Protein AF-A0A497I0Y3-F1 (afdb_monomer_lite)

Radius of gyration: 14.48 Å; chains: 1; bounding box: 38×25×42 Å

Foldseek 3Di:
DPDDAPQAQAFAEWEAAPPPATWIWHHHPNDTDIDRDDHPFYQKYKYAYPVLVLCCLCVVAPPVRSCVDPRMDMDGGPDPDDPVSVVVSVVVSVVSSVVCVVDVVSVVVSVPPD

Sequence (114 aa):
GYSKSILDGKELIEIEVPDAFYCVIKLSKGKFEVKKEKAKDPCLAFSMPFKLFKEMVLGKHKIIWALSDKSVRIKSCKQGISLSDWTTILEILVCIQDLAEMNPEMWRFWETCG

Secondary structure (DSSP, 8-state):
--PPPTTTTSEEEEEEETTTEEEEEEEETTEEEEESS--SS-SEEEE--HHHHHHHHTTSS-HHHHHHSTT-EEEE-SS---HHHHHHHHHHHHHHHHHHHH-HHHHHHHHH--

pLDDT: mean 84.81, std 11.99, range [38.66, 97.06]

Structure (mmCIF, N/CA/C/O backbone):
data_AF-A0A497I0Y3-F1
#
_entry.id   AF-A0A497I0Y3-F1
#
loop_
_atom_site.group_PDB
_atom_site.id
_atom_site.type_symbol
_atom_site.label_atom_id
_atom_site.label_alt_id
_atom_site.label_comp_id
_atom_site.label_asym_id
_atom_site.label_entity_id
_atom_site.label_seq_id
_atom_site.pdbx_PDB_ins_code
_atom_site.Cartn_x
_atom_site.Cartn_y
_atom_site.Cartn_z
_atom_site.occupancy
_atom_site.B_iso_or_equiv
_atom_site.auth_seq_id
_atom_site.auth_comp_id
_atom_site.auth_asym_id
_atom_site.auth_atom_id
_atom_site.pdbx_PDB_model_num
ATOM 1 N N . GLY A 1 1 ? -7.109 12.687 26.755 1.00 38.66 1 GLY A N 1
ATOM 2 C CA . GLY A 1 1 ? -6.804 11.246 26.813 1.00 38.66 1 GLY A CA 1
ATOM 3 C C . GLY A 1 1 ? -6.681 10.756 25.395 1.00 38.66 1 GLY A C 1
ATOM 4 O O . GLY A 1 1 ? -7.564 11.073 24.612 1.00 38.66 1 GLY A O 1
ATOM 5 N N . TYR A 1 2 ? -5.585 10.087 25.042 1.00 42.19 2 TYR A N 1
ATOM 6 C CA . TYR A 1 2 ? -5.429 9.522 23.703 1.00 42.19 2 TYR A CA 1
ATOM 7 C C . TYR A 1 2 ? -6.516 8.463 23.507 1.00 42.19 2 TYR A C 1
ATOM 9 O O . TYR A 1 2 ? -6.476 7.406 24.137 1.00 42.19 2 TYR A O 1
ATOM 17 N N . SER A 1 3 ? -7.535 8.784 22.708 1.00 53.09 3 SER A N 1
ATOM 18 C CA . SER A 1 3 ? -8.492 7.787 22.254 1.00 53.09 3 SER A CA 1
ATOM 19 C C . SER A 1 3 ? -7.709 6.732 21.483 1.00 53.09 3 SER A C 1
ATOM 21 O O . SER A 1 3 ? -6.866 7.038 20.640 1.00 53.09 3 SER A O 1
ATOM 23 N N . LYS A 1 4 ? -7.932 5.468 21.833 1.00 62.06 4 LYS A N 1
ATOM 24 C CA . LYS A 1 4 ? -7.328 4.335 21.141 1.00 62.06 4 LYS A CA 1
ATOM 25 C C . LYS A 1 4 ? -7.737 4.430 19.665 1.00 62.06 4 LYS A C 1
ATOM 27 O O . LYS A 1 4 ? -8.933 4.421 19.384 1.00 62.06 4 LYS A O 1
ATOM 32 N N . SER A 1 5 ? -6.770 4.603 18.758 1.00 68.00 5 SER A N 1
ATOM 33 C CA . SER A 1 5 ? -7.049 4.681 17.318 1.00 68.00 5 SER A CA 1
ATOM 34 C C . SER A 1 5 ? -7.855 3.453 16.897 1.00 68.00 5 SER A C 1
ATOM 36 O O . SER A 1 5 ? -7.518 2.332 17.284 1.00 68.00 5 SER A O 1
ATOM 38 N N . ILE A 1 6 ? -8.909 3.654 16.104 1.00 79.56 6 ILE A N 1
ATOM 39 C CA . ILE A 1 6 ? -9.749 2.558 15.598 1.00 79.56 6 ILE A CA 1
ATOM 40 C C . ILE A 1 6 ? -8.972 1.601 14.679 1.00 79.56 6 ILE A C 1
ATOM 42 O O . ILE A 1 6 ? -9.444 0.500 14.392 1.00 79.56 6 ILE A O 1
ATOM 46 N N . LEU A 1 7 ? -7.785 2.025 14.233 1.00 84.44 7 LEU A N 1
ATOM 47 C CA . LEU A 1 7 ? -6.857 1.252 13.419 1.00 84.44 7 LEU A CA 1
ATOM 48 C C . LEU A 1 7 ? -6.058 0.236 14.244 1.00 84.44 7 LEU A C 1
ATOM 50 O O . LEU A 1 7 ? -5.509 -0.709 13.680 1.00 84.44 7 LEU A O 1
ATOM 54 N N . ASP A 1 8 ? -5.986 0.387 15.571 1.00 86.19 8 ASP A N 1
ATOM 55 C CA . ASP A 1 8 ? -5.253 -0.557 16.413 1.00 86.19 8 ASP A CA 1
ATOM 56 C C . ASP A 1 8 ? -5.928 -1.937 16.406 1.00 86.19 8 ASP A C 1
ATOM 58 O O . ASP A 1 8 ? -7.094 -2.101 16.767 1.00 86.19 8 ASP A O 1
ATOM 62 N N . GLY A 1 9 ? -5.176 -2.952 15.987 1.00 86.38 9 GLY A N 1
ATOM 63 C CA . GLY A 1 9 ? -5.648 -4.318 15.783 1.00 86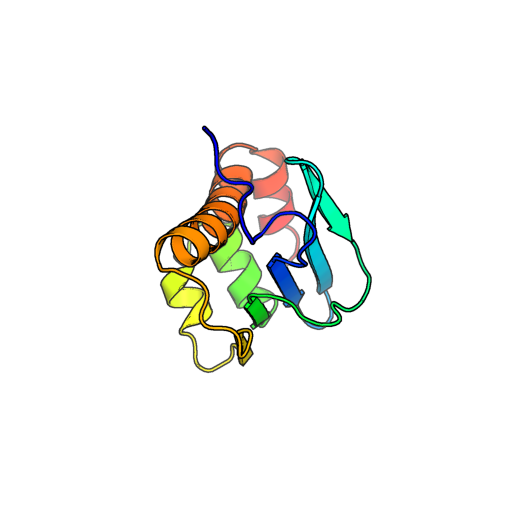.38 9 GLY A C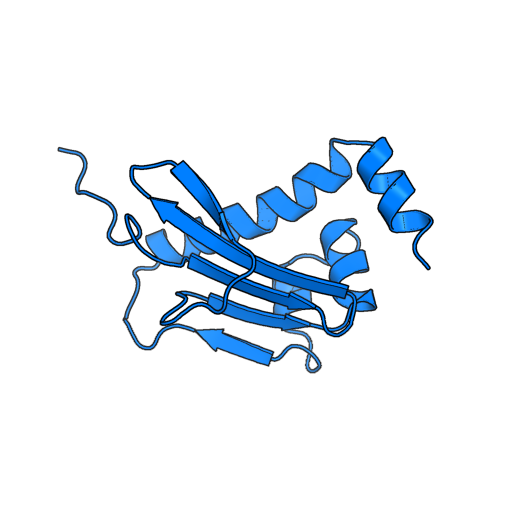A 1
ATOM 64 C C . GLY A 1 9 ? -6.149 -4.618 14.366 1.00 86.38 9 GLY A C 1
ATOM 65 O O . GLY A 1 9 ? -6.460 -5.783 14.097 1.00 86.38 9 GLY A O 1
ATOM 66 N N . LYS A 1 10 ? -6.199 -3.629 13.464 1.00 89.19 10 LYS A N 1
ATOM 67 C CA . LYS A 1 10 ? -6.698 -3.773 12.088 1.00 89.19 10 LYS A CA 1
ATOM 68 C C . LYS A 1 10 ? -5.590 -4.106 11.092 1.00 89.19 10 LYS A C 1
ATOM 70 O O . LYS A 1 10 ? -4.442 -3.679 11.224 1.00 89.19 10 LYS A O 1
ATOM 75 N N . GLU A 1 11 ? -5.967 -4.866 10.070 1.00 92.94 11 GLU A N 1
ATOM 76 C CA . GLU A 1 11 ? -5.201 -5.010 8.833 1.00 92.94 11 GLU A CA 1
ATOM 77 C C . GLU A 1 11 ? -5.430 -3.733 8.022 1.00 92.94 11 GLU A C 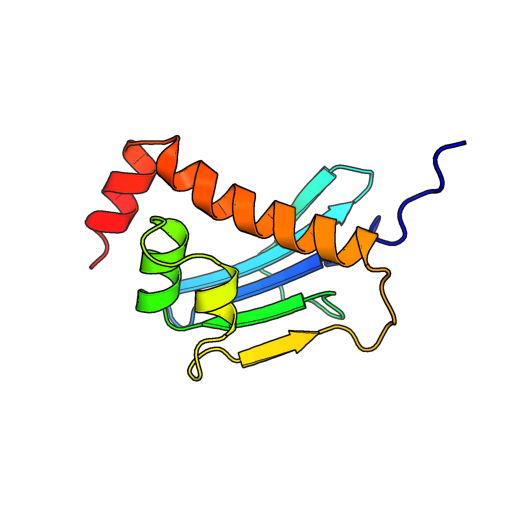1
ATOM 79 O O . GLU A 1 11 ? -6.557 -3.429 7.642 1.00 92.94 11 GLU A O 1
ATOM 84 N N . LEU A 1 12 ? -4.391 -2.927 7.840 1.00 93.06 12 LEU A N 1
ATOM 85 C CA . LEU A 1 12 ? -4.533 -1.607 7.235 1.00 93.06 12 LEU A CA 1
ATOM 86 C C . LEU A 1 12 ? -4.455 -1.698 5.722 1.00 93.06 12 LEU A C 1
ATOM 88 O O . LEU A 1 12 ? -5.351 -1.230 5.027 1.00 93.06 12 LEU A O 1
ATOM 92 N N . ILE A 1 13 ? -3.375 -2.297 5.226 1.00 94.75 13 ILE A N 1
ATOM 93 C CA . ILE A 1 13 ? -3.053 -2.293 3.805 1.00 94.75 13 ILE A CA 1
ATOM 94 C C . ILE A 1 13 ? -2.761 -3.721 3.376 1.00 94.75 13 ILE A C 1
ATOM 96 O O . ILE A 1 13 ? -1.879 -4.362 3.937 1.00 94.75 13 ILE A O 1
ATOM 100 N N . GLU A 1 14 ? -3.475 -4.200 2.371 1.00 95.81 14 GLU A N 1
ATOM 101 C CA . GLU A 1 14 ? -3.134 -5.387 1.600 1.00 95.81 14 GLU A CA 1
ATOM 102 C C . GLU A 1 14 ? -2.537 -4.946 0.259 1.00 95.81 14 GLU A C 1
ATOM 104 O O . GLU A 1 14 ? -3.156 -4.185 -0.487 1.00 95.81 14 GLU A O 1
ATOM 109 N N . ILE A 1 15 ? -1.327 -5.420 -0.031 1.00 95.50 15 ILE A N 1
ATOM 110 C CA . ILE A 1 15 ? -0.583 -5.139 -1.256 1.00 95.50 15 ILE A CA 1
ATOM 111 C C . ILE A 1 15 ? -0.376 -6.456 -1.993 1.00 95.50 15 ILE A C 1
ATOM 113 O O . ILE A 1 15 ? 0.285 -7.369 -1.494 1.00 95.50 15 ILE A O 1
ATOM 117 N N . GLU A 1 16 ? -0.902 -6.531 -3.207 1.00 96.62 16 GLU A N 1
ATOM 118 C CA . GLU A 1 16 ? -0.628 -7.613 -4.140 1.00 96.62 16 GLU A CA 1
ATOM 119 C C . GLU A 1 16 ? 0.116 -7.065 -5.361 1.00 96.62 16 GLU A C 1
ATOM 121 O O . GLU A 1 16 ? -0.339 -6.145 -6.043 1.00 96.62 16 GLU A O 1
ATOM 126 N N . VAL A 1 17 ? 1.263 -7.663 -5.661 1.00 95.38 17 VAL A N 1
ATOM 127 C CA . VAL A 1 17 ? 1.979 -7.454 -6.916 1.00 95.38 17 VAL A CA 1
ATOM 128 C C . VAL A 1 17 ? 2.080 -8.817 -7.590 1.00 95.38 17 VAL A C 1
ATOM 130 O O . VAL A 1 17 ? 2.911 -9.631 -7.166 1.00 95.38 17 VAL A O 1
ATOM 133 N N . PRO A 1 18 ? 1.213 -9.105 -8.584 1.00 93.50 18 PRO A N 1
ATOM 134 C CA . PRO A 1 18 ? 1.163 -10.408 -9.232 1.00 93.50 18 PRO A CA 1
ATOM 135 C C . PRO A 1 18 ? 2.550 -10.861 -9.681 1.00 93.50 18 PRO A C 1
ATOM 137 O O . PRO A 1 18 ? 3.335 -10.059 -10.186 1.00 93.50 18 PRO A O 1
ATOM 140 N N . ASP A 1 19 ? 2.844 -12.137 -9.436 1.00 87.50 19 ASP A N 1
ATOM 141 C CA . ASP A 1 19 ? 4.102 -12.804 -9.794 1.00 87.50 19 ASP A CA 1
ATOM 142 C C . ASP A 1 19 ? 5.374 -12.256 -9.114 1.00 87.50 19 ASP A C 1
ATOM 144 O O . ASP A 1 19 ? 6.472 -12.727 -9.404 1.00 87.50 19 ASP A O 1
ATOM 148 N N . ALA A 1 20 ? 5.248 -11.314 -8.170 1.00 89.31 20 ALA A N 1
ATOM 149 C CA . ALA A 1 20 ? 6.382 -10.748 -7.439 1.00 89.31 20 ALA A CA 1
ATOM 150 C C . ALA A 1 20 ? 6.265 -10.948 -5.925 1.00 89.31 20 ALA A C 1
ATOM 152 O O . ALA A 1 20 ? 7.080 -11.647 -5.321 1.00 89.31 20 ALA A O 1
ATOM 153 N N . PHE A 1 21 ? 5.267 -10.336 -5.286 1.00 89.31 21 PHE A N 1
ATOM 154 C CA . PHE A 1 21 ? 5.067 -10.498 -3.851 1.00 89.31 21 PHE A CA 1
ATOM 155 C C . PHE A 1 21 ? 3.653 -10.132 -3.412 1.00 89.31 21 PHE A C 1
ATOM 157 O O . PHE A 1 21 ? 2.876 -9.481 -4.109 1.00 89.31 21 PHE A O 1
ATOM 164 N N . TYR A 1 22 ? 3.358 -10.545 -2.190 1.00 93.50 22 TYR A N 1
ATOM 165 C CA . TYR A 1 22 ? 2.120 -10.257 -1.504 1.00 93.50 22 TYR A CA 1
ATOM 166 C C . TYR A 1 22 ? 2.445 -9.905 -0.048 1.00 93.50 22 TYR A C 1
ATOM 168 O O . TYR A 1 22 ? 3.232 -10.614 0.595 1.00 93.50 22 TYR A O 1
ATOM 176 N N . CYS A 1 23 ? 1.873 -8.821 0.480 1.00 95.00 23 CYS A N 1
ATOM 177 C CA . CYS A 1 23 ? 2.014 -8.480 1.892 1.00 95.00 23 CYS A CA 1
ATOM 178 C C . CYS A 1 23 ? 0.797 -7.757 2.477 1.00 95.00 23 CYS A C 1
ATOM 180 O O . CYS A 1 23 ? 0.037 -7.087 1.785 1.00 95.00 23 CYS A O 1
ATOM 182 N N . VAL A 1 24 ? 0.651 -7.879 3.793 1.00 95.56 24 VAL A N 1
ATOM 183 C CA . VAL A 1 24 ? -0.340 -7.165 4.594 1.00 95.56 24 VAL A CA 1
ATOM 184 C C . VAL A 1 24 ? 0.373 -6.396 5.689 1.00 95.56 24 VAL A C 1
ATOM 186 O O . VAL A 1 24 ? 1.179 -6.964 6.427 1.00 95.56 24 VAL A O 1
ATOM 189 N N . ILE A 1 25 ? 0.048 -5.115 5.816 1.00 94.69 25 ILE A N 1
ATOM 190 C CA . ILE A 1 25 ? 0.502 -4.238 6.890 1.00 94.69 25 ILE A CA 1
ATOM 191 C C . ILE A 1 25 ? -0.610 -4.163 7.931 1.00 94.69 25 ILE A C 1
ATOM 193 O O . ILE A 1 25 ? -1.711 -3.687 7.655 1.00 94.69 25 ILE A O 1
ATOM 197 N N . LYS A 1 26 ? -0.318 -4.626 9.143 1.00 93.00 26 LYS A N 1
ATOM 198 C CA . LYS A 1 26 ? -1.220 -4.595 10.295 1.00 93.00 26 LYS A CA 1
ATOM 199 C C . LYS A 1 26 ? -0.701 -3.607 11.332 1.00 93.00 26 LYS A C 1
ATOM 201 O O . LYS A 1 26 ? 0.495 -3.588 11.599 1.00 93.00 26 LYS A O 1
ATOM 206 N N . LEU A 1 27 ? -1.590 -2.854 11.973 1.00 89.81 27 LEU A N 1
ATOM 207 C CA . LEU A 1 27 ? -1.260 -2.101 13.184 1.00 89.81 27 LEU A CA 1
ATOM 208 C C . LEU A 1 27 ? -1.717 -2.892 14.411 1.00 89.81 27 LEU A C 1
ATOM 210 O O . LEU A 1 27 ? -2.864 -3.326 14.496 1.00 89.81 27 LEU A O 1
ATOM 214 N N . SER A 1 28 ? -0.814 -3.126 15.357 1.00 88.44 28 SER A N 1
ATOM 215 C CA . SER A 1 28 ? -1.085 -3.902 16.567 1.00 88.44 28 SER A CA 1
ATOM 216 C C . SER A 1 28 ? -0.279 -3.345 17.733 1.00 88.44 28 SER A C 1
ATOM 218 O O . SER A 1 28 ? 0.951 -3.341 17.708 1.00 88.44 28 SER A O 1
ATOM 220 N N . LYS A 1 29 ? -0.969 -2.857 18.768 1.00 86.62 29 LYS A N 1
ATOM 221 C CA . LYS A 1 29 ? -0.374 -2.237 19.961 1.00 86.62 29 LYS A CA 1
ATOM 222 C C . LYS A 1 29 ? 0.581 -1.092 19.600 1.00 86.62 29 LYS A C 1
ATOM 224 O O . LYS A 1 29 ? 1.665 -0.980 20.171 1.00 86.62 29 LYS A O 1
ATOM 229 N N . GLY A 1 30 ? 0.194 -0.279 18.614 1.00 82.81 30 GLY A N 1
ATOM 230 C CA . GLY A 1 30 ? 1.000 0.847 18.129 1.00 82.81 30 GLY A CA 1
ATOM 231 C C . GLY A 1 30 ? 2.237 0.460 17.310 1.00 82.81 30 GLY A C 1
ATOM 232 O O . GLY A 1 30 ? 3.083 1.314 17.063 1.00 82.81 30 GLY A O 1
ATOM 233 N N . LYS A 1 31 ? 2.373 -0.807 16.898 1.00 86.31 31 LYS A N 1
ATOM 234 C CA . LYS A 1 31 ? 3.458 -1.274 16.027 1.00 86.31 31 LYS A CA 1
ATOM 235 C C . LYS A 1 31 ? 2.915 -1.783 14.702 1.00 86.31 31 LYS A C 1
ATOM 237 O O . LYS A 1 31 ? 1.886 -2.460 14.673 1.00 86.31 31 LYS A O 1
ATOM 242 N N . PHE A 1 32 ? 3.635 -1.488 13.626 1.00 89.50 32 PHE A N 1
ATOM 243 C CA . PHE A 1 32 ? 3.362 -2.068 12.320 1.00 89.50 32 PHE A CA 1
ATOM 244 C C . PHE A 1 32 ? 3.980 -3.464 12.224 1.00 89.50 32 PHE A C 1
ATOM 246 O O . PHE A 1 32 ? 5.154 -3.665 12.531 1.00 89.50 32 PHE A O 1
ATOM 253 N N . GLU A 1 33 ? 3.175 -4.428 11.798 1.00 91.88 33 GLU A N 1
ATOM 254 C CA . GLU A 1 33 ? 3.579 -5.797 11.500 1.00 91.88 33 GLU A CA 1
ATOM 255 C C . GLU A 1 33 ? 3.340 -6.062 10.013 1.00 91.88 33 GLU A C 1
ATOM 257 O O . GLU A 1 33 ? 2.261 -5.763 9.500 1.00 91.88 33 GLU A O 1
ATOM 262 N N . VAL A 1 34 ? 4.316 -6.667 9.335 1.00 92.50 34 VAL A N 1
ATOM 263 C CA . VAL A 1 34 ? 4.165 -7.121 7.946 1.00 92.50 34 VAL A CA 1
ATOM 264 C C . VAL A 1 34 ? 3.945 -8.630 7.933 1.00 92.50 34 VAL A C 1
ATOM 266 O O . VAL A 1 34 ? 4.701 -9.378 8.555 1.00 92.50 34 VAL A O 1
ATOM 269 N N . LYS A 1 35 ? 2.915 -9.088 7.221 1.00 94.50 35 LYS A N 1
ATOM 270 C CA . LYS A 1 35 ? 2.561 -10.509 7.068 1.00 94.50 35 LYS A CA 1
ATOM 271 C C . LYS A 1 35 ? 2.432 -10.876 5.595 1.00 94.50 35 LYS A C 1
ATOM 273 O O . LYS A 1 35 ? 2.195 -10.009 4.764 1.00 94.50 35 LYS A O 1
ATOM 278 N N . LYS A 1 36 ? 2.583 -12.162 5.274 1.00 93.31 36 LYS A N 1
ATOM 279 C CA . LYS A 1 36 ? 2.459 -12.712 3.907 1.00 93.31 36 LYS A CA 1
ATOM 280 C C . LYS A 1 36 ? 1.167 -13.522 3.710 1.00 93.31 36 LYS A C 1
ATOM 282 O O . LYS A 1 36 ? 1.092 -14.369 2.829 1.00 93.31 36 LYS A O 1
ATOM 28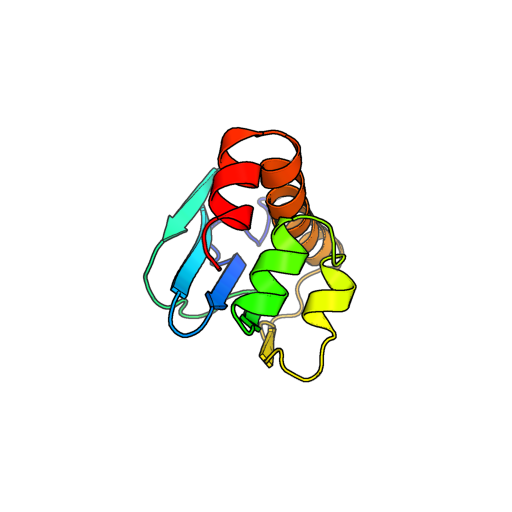7 N N . GLU A 1 37 ? 0.172 -13.293 4.559 1.00 92.56 37 GLU A N 1
ATOM 288 C CA . GLU A 1 37 ? -1.107 -14.013 4.577 1.00 92.56 37 GLU A CA 1
ATOM 289 C C . GLU A 1 37 ? -2.247 -13.099 4.147 1.00 92.56 37 GLU A C 1
ATOM 291 O O . GLU A 1 37 ? -2.178 -11.900 4.408 1.00 92.56 37 GLU A O 1
ATOM 296 N N . LYS A 1 38 ? -3.302 -13.669 3.544 1.00 91.06 38 LYS A N 1
ATOM 297 C CA . LYS A 1 38 ? -4.449 -12.889 3.071 1.00 91.06 38 LYS A CA 1
ATOM 298 C C . LYS A 1 38 ? -5.139 -12.108 4.184 1.00 91.06 38 LYS A C 1
ATOM 300 O O . LYS A 1 38 ? -5.521 -12.708 5.191 1.00 91.06 38 LYS A O 1
ATOM 305 N N . ALA A 1 39 ? -5.354 -10.808 3.974 1.00 92.56 39 ALA A N 1
ATOM 306 C CA . ALA A 1 39 ? -6.135 -10.010 4.903 1.00 92.56 39 ALA A CA 1
ATOM 307 C C . ALA A 1 39 ? -7.598 -10.466 4.856 1.00 92.56 39 ALA A C 1
ATOM 309 O O . ALA A 1 39 ? -8.161 -10.766 3.798 1.00 92.56 39 ALA A O 1
ATOM 310 N N . LYS A 1 40 ? -8.234 -10.525 6.022 1.00 90.56 40 LYS A N 1
ATOM 311 C CA . LYS A 1 40 ? -9.660 -10.841 6.133 1.00 90.56 40 LYS A CA 1
ATOM 312 C C . LYS A 1 40 ? -10.509 -9.617 5.822 1.00 90.56 40 LYS A C 1
ATOM 314 O O . LYS A 1 40 ? -11.523 -9.735 5.138 1.00 90.56 40 LYS A O 1
ATOM 319 N N . ASP A 1 41 ? -10.097 -8.462 6.337 1.00 90.00 41 ASP A N 1
ATOM 320 C CA . ASP A 1 41 ? -10.819 -7.196 6.194 1.00 90.00 41 ASP A CA 1
ATOM 321 C C . ASP A 1 41 ? -9.835 -6.013 6.209 1.00 90.00 41 ASP A C 1
ATOM 323 O O . ASP A 1 41 ? -9.739 -5.300 7.213 1.00 90.00 41 ASP A O 1
ATOM 327 N N . PRO A 1 42 ? -9.047 -5.832 5.130 1.00 92.44 42 PRO A N 1
ATOM 328 C CA . PRO A 1 42 ? -8.100 -4.730 5.044 1.00 92.44 42 PRO A CA 1
ATOM 329 C C . PRO A 1 42 ? -8.828 -3.389 4.875 1.00 92.44 42 PRO A C 1
ATOM 331 O O . PRO A 1 42 ? -9.814 -3.299 4.136 1.00 92.44 42 PRO A O 1
ATOM 334 N N . CYS A 1 43 ? -8.320 -2.322 5.502 1.00 92.31 43 CYS A N 1
ATOM 335 C CA . CYS A 1 43 ? -8.835 -0.962 5.281 1.00 92.31 43 CYS A CA 1
ATOM 336 C C . CYS A 1 43 ? -8.671 -0.522 3.817 1.00 92.31 43 CYS A C 1
ATOM 338 O O . CYS A 1 43 ? -9.578 0.071 3.227 1.00 92.31 43 CYS A O 1
ATOM 340 N N . LEU A 1 44 ? -7.535 -0.871 3.219 1.00 93.62 44 LEU A N 1
ATOM 341 C CA . LEU A 1 44 ? -7.218 -0.682 1.814 1.00 93.62 44 LEU A CA 1
ATOM 342 C C . LEU A 1 44 ? -6.570 -1.959 1.278 1.00 93.62 44 LEU A C 1
ATOM 344 O O . LEU A 1 44 ? -5.584 -2.431 1.824 1.00 93.62 44 LEU A O 1
ATOM 348 N N . ALA A 1 45 ? -7.088 -2.501 0.189 1.00 95.00 45 ALA A N 1
ATOM 349 C CA . ALA A 1 45 ? -6.432 -3.541 -0.585 1.00 95.00 45 ALA A CA 1
ATOM 350 C C . ALA A 1 45 ? -6.205 -3.030 -1.998 1.00 95.00 45 ALA A C 1
ATOM 352 O O . ALA A 1 45 ? -7.121 -2.468 -2.606 1.00 95.00 45 ALA A O 1
ATOM 353 N N . PHE A 1 46 ? -5.012 -3.249 -2.537 1.00 95.62 46 PHE A N 1
ATOM 354 C CA . PHE A 1 46 ? -4.766 -3.001 -3.945 1.00 95.62 46 PHE A CA 1
ATOM 355 C C . PHE A 1 46 ? -3.876 -4.061 -4.580 1.00 95.62 46 PHE A C 1
ATOM 357 O O . PHE A 1 46 ? -3.009 -4.657 -3.944 1.00 95.62 46 PHE A O 1
ATOM 364 N N . SER A 1 47 ? -4.115 -4.270 -5.867 1.00 97.06 47 SER A N 1
ATOM 365 C CA . SER A 1 47 ? -3.365 -5.174 -6.726 1.00 97.06 47 SER A CA 1
ATOM 366 C C . SER A 1 47 ? -2.861 -4.372 -7.917 1.00 97.06 47 SER A C 1
ATOM 368 O O . SER A 1 47 ? -3.676 -3.753 -8.608 1.00 97.06 47 SER A O 1
ATOM 370 N N . MET A 1 48 ? -1.546 -4.332 -8.136 1.00 96.12 48 MET A N 1
ATOM 371 C CA . MET A 1 48 ? -0.941 -3.541 -9.214 1.00 96.12 48 MET A CA 1
ATOM 372 C C . MET A 1 48 ? 0.164 -4.300 -9.958 1.00 96.12 48 MET A C 1
ATOM 374 O O . MET A 1 48 ? 0.864 -5.107 -9.348 1.00 96.12 48 MET A O 1
ATOM 378 N N . PRO A 1 49 ? 0.369 -4.044 -11.265 1.00 96.00 49 PRO A N 1
ATOM 379 C CA . PRO A 1 49 ? 1.446 -4.679 -12.021 1.00 96.00 49 PRO A CA 1
ATOM 380 C C . PRO A 1 49 ? 2.832 -4.359 -11.448 1.00 96.00 49 PRO A C 1
ATOM 382 O O . PRO A 1 49 ? 3.096 -3.221 -11.055 1.00 96.00 49 PRO A O 1
ATOM 385 N N . PHE A 1 50 ? 3.751 -5.329 -11.504 1.00 92.56 50 PHE A N 1
ATOM 386 C CA . PHE A 1 50 ? 5.122 -5.182 -10.993 1.00 92.56 50 PHE A CA 1
ATOM 387 C C . PHE A 1 50 ? 5.839 -3.934 -11.512 1.00 92.56 50 PHE A C 1
ATOM 389 O O . PHE A 1 50 ? 6.449 -3.206 -10.733 1.00 92.56 50 PHE A O 1
ATOM 396 N N . LYS A 1 51 ? 5.713 -3.637 -12.811 1.00 92.94 51 LYS A N 1
ATOM 397 C CA . LYS A 1 51 ? 6.332 -2.452 -13.416 1.00 92.94 51 LYS A CA 1
ATOM 398 C C . LYS A 1 51 ? 5.864 -1.150 -12.754 1.00 92.94 51 LYS A C 1
ATOM 400 O O . LYS A 1 51 ? 6.698 -0.320 -12.403 1.00 92.94 51 LYS A O 1
ATOM 405 N N . LEU A 1 52 ? 4.554 -0.993 -12.558 1.00 93.88 52 LEU A N 1
ATOM 406 C CA . LEU A 1 52 ? 3.984 0.201 -11.932 1.00 93.88 52 LEU A CA 1
ATOM 407 C C . LEU A 1 52 ? 4.374 0.287 -10.452 1.00 93.88 52 LEU A C 1
ATOM 409 O O . LEU A 1 52 ? 4.748 1.358 -9.984 1.00 93.88 52 LEU A O 1
ATOM 413 N N . PHE A 1 53 ? 4.365 -0.843 -9.737 1.00 91.75 53 PHE A N 1
ATOM 414 C CA . PHE A 1 53 ? 4.834 -0.901 -8.353 1.00 91.75 53 PHE A CA 1
ATOM 415 C C . PHE A 1 53 ? 6.301 -0.474 -8.230 1.00 91.75 53 PHE A C 1
ATOM 417 O O . PHE A 1 53 ? 6.638 0.348 -7.383 1.00 91.75 53 PHE A O 1
ATOM 424 N N . LYS A 1 54 ? 7.175 -0.981 -9.105 1.00 88.94 54 LYS A N 1
ATOM 425 C CA . LYS A 1 54 ? 8.594 -0.613 -9.155 1.00 88.94 54 LYS A CA 1
ATOM 426 C C . LYS A 1 54 ? 8.776 0.881 -9.426 1.00 88.94 54 LYS A C 1
ATOM 428 O O . LYS A 1 54 ? 9.543 1.532 -8.726 1.00 88.94 54 LYS A O 1
ATOM 433 N N . GLU A 1 55 ? 8.070 1.442 -10.407 1.00 90.31 55 GLU A N 1
ATOM 434 C CA . GLU A 1 55 ? 8.110 2.885 -10.694 1.00 90.31 55 GLU A CA 1
ATOM 435 C C . GLU A 1 55 ? 7.599 3.728 -9.516 1.00 90.31 55 GLU A C 1
ATOM 437 O O . GLU A 1 55 ? 8.160 4.785 -9.230 1.00 90.31 55 GLU A O 1
ATOM 442 N N . MET A 1 56 ? 6.574 3.247 -8.811 1.00 90.12 56 MET A N 1
ATOM 443 C CA . MET A 1 56 ? 6.041 3.881 -7.609 1.00 90.12 56 MET A CA 1
ATOM 444 C C . MET A 1 56 ? 7.052 3.859 -6.459 1.00 90.12 56 MET A C 1
ATOM 446 O O . MET A 1 56 ? 7.325 4.903 -5.874 1.00 90.12 56 MET A O 1
ATOM 450 N N . VAL A 1 57 ? 7.628 2.702 -6.129 1.00 85.94 57 VAL A N 1
ATOM 451 C CA . VAL A 1 57 ? 8.621 2.585 -5.048 1.00 85.94 57 VAL A CA 1
ATOM 452 C C . VAL A 1 57 ? 9.869 3.409 -5.355 1.00 85.94 57 VAL A C 1
ATOM 454 O O . VAL A 1 57 ? 10.393 4.055 -4.464 1.00 85.94 57 VAL A O 1
ATOM 457 N N . LEU A 1 58 ? 10.296 3.478 -6.617 1.00 84.50 58 LEU A N 1
ATOM 458 C CA . LEU A 1 58 ? 11.412 4.322 -7.060 1.00 84.50 58 LEU A CA 1
ATOM 459 C C . LEU A 1 58 ? 11.059 5.820 -7.174 1.00 84.50 58 LEU A C 1
ATOM 461 O O . LEU A 1 58 ? 11.778 6.564 -7.834 1.00 84.50 58 LEU A O 1
ATOM 465 N N . GLY A 1 59 ? 9.916 6.273 -6.657 1.00 83.38 59 GLY A N 1
ATOM 466 C CA . GLY A 1 59 ? 9.519 7.687 -6.688 1.00 83.38 59 GLY A CA 1
ATOM 467 C C . GLY A 1 59 ? 9.233 8.268 -8.085 1.00 83.38 59 GLY A C 1
ATOM 468 O O . GLY A 1 59 ? 8.848 9.433 -8.199 1.00 83.38 59 GLY A O 1
ATOM 469 N N . LYS A 1 60 ? 9.348 7.472 -9.161 1.00 86.31 60 LYS A N 1
ATOM 470 C CA . LYS A 1 60 ? 9.053 7.878 -10.552 1.00 86.31 60 LYS A CA 1
ATOM 471 C C . LYS A 1 60 ? 7.559 8.099 -10.774 1.00 86.31 60 LYS A C 1
ATOM 473 O O . LYS A 1 60 ? 7.171 8.841 -11.672 1.00 86.31 60 LYS A O 1
ATOM 478 N N . HIS A 1 61 ? 6.733 7.468 -9.943 1.00 87.88 61 HIS A N 1
ATOM 479 C CA . HIS A 1 61 ? 5.286 7.598 -9.950 1.00 87.88 61 HIS A CA 1
ATOM 480 C C . HIS A 1 61 ? 4.794 7.909 -8.526 1.00 87.88 61 HIS A C 1
ATOM 482 O O . HIS A 1 61 ? 5.054 7.150 -7.595 1.00 87.88 61 HIS A O 1
ATOM 488 N N . LYS A 1 62 ? 4.084 9.026 -8.306 1.00 89.25 62 LYS A N 1
ATOM 489 C CA . LYS A 1 62 ? 3.524 9.316 -6.967 1.00 89.25 62 LYS A CA 1
ATOM 490 C C . LYS A 1 62 ? 2.441 8.298 -6.617 1.00 89.25 62 LYS A C 1
ATOM 492 O O . LYS A 1 62 ? 1.658 7.920 -7.486 1.00 89.25 62 LYS A O 1
ATOM 497 N N . ILE A 1 63 ? 2.355 7.910 -5.344 1.00 89.44 63 ILE A N 1
ATOM 498 C CA . ILE A 1 63 ? 1.453 6.843 -4.891 1.00 89.44 63 ILE A CA 1
ATOM 499 C C . ILE A 1 63 ? -0.003 7.046 -5.317 1.00 89.44 63 ILE A C 1
ATOM 501 O O . ILE A 1 63 ? -0.635 6.122 -5.814 1.00 89.44 63 ILE A O 1
ATOM 505 N N . ILE A 1 64 ? -0.519 8.273 -5.204 1.00 90.00 64 ILE A N 1
ATOM 506 C CA . ILE A 1 64 ? -1.910 8.580 -5.550 1.00 90.00 64 ILE A CA 1
ATOM 507 C C . ILE A 1 64 ? -2.199 8.357 -7.040 1.00 90.00 64 ILE A C 1
ATOM 509 O O . ILE A 1 64 ? -3.271 7.872 -7.400 1.00 90.00 64 ILE A O 1
ATOM 513 N N . TRP A 1 65 ? -1.226 8.656 -7.903 1.00 91.19 65 TRP A N 1
ATOM 514 C CA . TRP A 1 65 ? -1.342 8.450 -9.343 1.00 91.19 65 TRP A CA 1
ATOM 515 C C . TRP A 1 65 ? -1.208 6.974 -9.702 1.00 91.19 65 TRP A C 1
ATOM 517 O O . TRP A 1 65 ? -2.008 6.480 -10.490 1.00 91.19 65 TRP A O 1
ATOM 527 N N . ALA A 1 66 ? -0.293 6.251 -9.046 1.00 93.19 66 ALA A N 1
ATOM 528 C CA . ALA A 1 66 ? -0.151 4.811 -9.234 1.00 93.19 66 ALA A CA 1
ATOM 529 C C . ALA A 1 66 ? -1.442 4.078 -8.840 1.00 93.19 66 ALA A C 1
ATOM 531 O O . ALA A 1 66 ? -1.930 3.245 -9.592 1.00 93.19 66 ALA A O 1
ATOM 532 N N . LEU A 1 67 ? -2.049 4.446 -7.709 1.00 92.31 67 LEU A N 1
ATOM 533 C CA . LEU A 1 67 ? -3.339 3.906 -7.270 1.00 92.31 67 LEU A CA 1
ATOM 534 C C . LEU A 1 67 ? -4.499 4.273 -8.211 1.00 92.31 67 LEU A C 1
ATOM 536 O O . LEU A 1 67 ? -5.473 3.533 -8.302 1.00 92.31 67 LEU A O 1
ATOM 540 N N . SER A 1 68 ? -4.407 5.392 -8.927 1.00 93.25 68 SER A N 1
ATOM 541 C CA . SER A 1 68 ? -5.444 5.822 -9.874 1.00 93.25 68 SER A CA 1
ATOM 542 C C . SER A 1 68 ? -5.293 5.202 -11.269 1.00 93.25 68 SER A C 1
ATOM 544 O O . SER A 1 68 ? -6.146 5.424 -12.130 1.00 93.25 68 SER A O 1
ATOM 546 N N . ASP A 1 69 ? -4.219 4.450 -11.527 1.00 96.19 69 ASP A N 1
ATOM 547 C CA . ASP A 1 69 ? -4.007 3.810 -12.821 1.00 96.19 69 ASP A CA 1
ATOM 548 C C . ASP A 1 69 ? -5.061 2.721 -13.076 1.00 96.19 69 ASP A C 1
ATOM 550 O O . ASP A 1 69 ? -5.387 1.907 -12.214 1.00 96.19 69 ASP A O 1
ATOM 554 N N . LYS A 1 70 ? -5.580 2.674 -14.307 1.00 96.19 70 LYS A N 1
ATOM 555 C CA . LYS A 1 70 ? -6.648 1.746 -14.719 1.00 96.19 70 LYS A CA 1
ATOM 556 C C . LYS A 1 70 ? -6.295 0.261 -14.567 1.00 96.19 70 LYS A C 1
ATOM 558 O O . LYS A 1 70 ? -7.190 -0.580 -14.591 1.00 96.19 70 LYS A O 1
ATOM 563 N N . SER A 1 71 ? -5.007 -0.076 -14.504 1.00 96.06 71 SER A N 1
ATOM 564 C CA . SER A 1 71 ? -4.527 -1.444 -14.297 1.00 96.06 71 SER A CA 1
ATOM 565 C C . SER A 1 71 ? -4.538 -1.865 -12.828 1.00 96.06 71 SER A C 1
ATOM 567 O O . SER A 1 71 ? -4.402 -3.055 -12.539 1.00 96.06 71 SER A O 1
ATOM 569 N N . VAL A 1 72 ? -4.729 -0.919 -11.905 1.00 96.88 72 VAL A N 1
ATOM 570 C CA . VAL A 1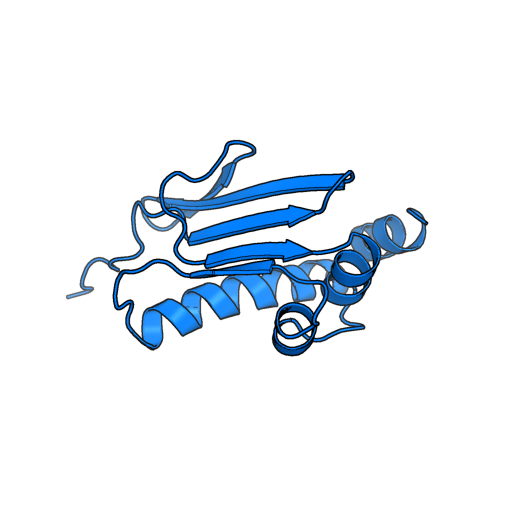 72 ? -4.777 -1.180 -10.471 1.00 96.88 72 VAL A CA 1
ATOM 571 C C . VAL A 1 72 ? -6.195 -1.524 -10.053 1.00 96.88 72 VAL A C 1
ATOM 573 O O . VAL A 1 72 ? -7.158 -0.811 -10.334 1.00 96.88 72 VAL A O 1
ATOM 576 N N . ARG A 1 73 ? -6.333 -2.640 -9.339 1.00 96.69 73 ARG A N 1
ATOM 577 C CA . ARG A 1 73 ? -7.587 -2.990 -8.670 1.00 96.69 73 ARG A CA 1
ATOM 578 C C . ARG A 1 73 ? -7.505 -2.535 -7.232 1.00 96.69 73 ARG A C 1
ATOM 580 O O . ARG A 1 73 ? -6.624 -2.993 -6.515 1.00 96.69 73 ARG A O 1
ATOM 587 N N . ILE A 1 74 ? -8.439 -1.690 -6.813 1.00 94.69 74 ILE A N 1
ATOM 588 C CA . ILE A 1 74 ? -8.530 -1.197 -5.439 1.00 94.69 74 ILE A CA 1
ATOM 589 C C . ILE A 1 74 ? -9.831 -1.672 -4.811 1.00 94.69 74 ILE A C 1
ATOM 591 O O . ILE A 1 74 ? -10.895 -1.648 -5.430 1.00 94.69 74 ILE A O 1
ATOM 595 N N . LYS A 1 75 ? -9.743 -2.073 -3.549 1.00 93.00 75 LYS A N 1
ATOM 596 C CA . LYS A 1 75 ? -10.878 -2.342 -2.680 1.00 93.00 75 LYS A CA 1
ATOM 597 C C . LYS A 1 75 ? -10.637 -1.637 -1.352 1.00 93.00 75 LYS A C 1
ATOM 599 O O . LYS A 1 75 ? -9.642 -1.894 -0.687 1.00 93.00 75 LYS A O 1
ATOM 604 N N . SER A 1 76 ? -11.553 -0.769 -0.950 1.00 89.19 76 SER A N 1
ATOM 605 C CA . SER A 1 76 ? -11.562 -0.179 0.389 1.00 89.19 76 SER A CA 1
ATOM 606 C C . SER A 1 76 ? -12.485 -0.963 1.322 1.00 89.19 76 SER A C 1
ATOM 608 O O . SER A 1 76 ? -13.405 -1.665 0.877 1.00 89.19 76 SER A O 1
ATOM 610 N N . CYS A 1 77 ? -12.253 -0.860 2.631 1.00 80.44 77 CYS A N 1
ATOM 611 C CA . CYS A 1 77 ? -13.183 -1.397 3.614 1.00 80.44 77 CYS A CA 1
ATOM 612 C C . CYS A 1 77 ? -14.554 -0.724 3.477 1.00 80.44 77 CYS A C 1
ATOM 614 O O . CYS A 1 77 ? -14.664 0.474 3.220 1.00 80.44 77 CYS A O 1
ATOM 616 N N . LYS A 1 78 ? -15.622 -1.488 3.719 1.00 68.56 78 LYS A N 1
ATOM 617 C CA . LYS A 1 78 ? -16.998 -0.957 3.724 1.00 68.56 78 LYS A CA 1
ATOM 618 C C . LYS A 1 78 ? -17.283 -0.042 4.923 1.00 68.56 78 LYS A C 1
ATOM 620 O O . LYS A 1 78 ? -18.325 0.603 4.962 1.00 68.56 78 LYS A O 1
ATOM 625 N N . GLN A 1 79 ? -16.402 -0.040 5.924 1.00 66.06 79 GLN A N 1
ATOM 626 C CA . GLN A 1 79 ? -16.546 0.767 7.130 1.00 66.06 79 GLN A CA 1
ATOM 627 C C . GLN A 1 79 ? -16.179 2.222 6.827 1.00 66.06 79 GLN A C 1
ATOM 629 O O . GLN A 1 79 ? -15.167 2.487 6.183 1.00 66.06 79 GLN A O 1
ATOM 634 N N . GLY A 1 80 ? -17.006 3.156 7.302 1.00 70.19 80 GLY A N 1
ATOM 635 C CA . GLY A 1 80 ? -16.728 4.589 7.244 1.00 70.19 80 GLY A CA 1
ATOM 636 C C . GLY A 1 80 ? -15.570 4.942 8.171 1.00 70.19 80 GLY A C 1
ATOM 637 O O . GLY A 1 80 ? -15.794 5.371 9.300 1.00 70.19 80 GLY A O 1
ATOM 638 N N . ILE A 1 81 ? -14.341 4.700 7.717 1.00 81.31 81 ILE A N 1
ATOM 639 C CA . ILE A 1 81 ? -13.137 5.172 8.397 1.00 81.31 81 ILE A CA 1
ATOM 640 C C . ILE A 1 81 ? -13.031 6.690 8.244 1.00 81.31 81 ILE A C 1
ATOM 642 O O . ILE A 1 81 ? -13.453 7.262 7.233 1.00 81.31 81 ILE A O 1
ATOM 646 N N . SER A 1 82 ? -12.532 7.353 9.285 1.00 85.88 82 SER A N 1
ATOM 647 C CA . SER A 1 82 ? -12.459 8.811 9.310 1.00 85.88 82 SER A CA 1
ATOM 648 C C . SER A 1 82 ? -11.405 9.325 8.327 1.00 85.88 82 SER A C 1
ATOM 650 O O . SER A 1 82 ? -10.499 8.593 7.925 1.00 85.88 82 SER A O 1
ATOM 652 N N . LEU A 1 83 ? -11.479 10.609 7.962 1.00 85.12 83 LEU A N 1
ATOM 653 C CA . LEU A 1 83 ? -10.443 11.228 7.130 1.00 85.12 83 LEU A CA 1
ATOM 654 C C . LEU A 1 83 ? -9.051 11.108 7.772 1.00 85.12 83 LEU A C 1
ATOM 656 O O . LEU A 1 83 ? -8.090 10.825 7.069 1.00 85.12 83 LEU A O 1
ATOM 660 N N . SER A 1 84 ? -8.945 11.255 9.097 1.00 86.25 84 SER A N 1
ATOM 661 C CA . SER A 1 84 ? -7.675 11.075 9.813 1.00 86.25 84 SER A CA 1
ATOM 662 C C . SER A 1 84 ? -7.104 9.666 9.667 1.00 86.25 84 SER A C 1
ATOM 664 O O . SER A 1 84 ? -5.895 9.518 9.520 1.00 86.25 84 SER A O 1
ATOM 666 N N . ASP A 1 85 ? -7.957 8.640 9.653 1.00 86.50 85 ASP A N 1
ATOM 667 C CA . ASP A 1 85 ? -7.502 7.261 9.474 1.00 86.50 85 ASP A CA 1
ATOM 668 C C . ASP A 1 85 ? -7.022 7.012 8.038 1.00 86.50 85 ASP A C 1
ATOM 670 O O . ASP A 1 85 ? -6.002 6.355 7.825 1.00 86.50 85 ASP A O 1
ATOM 674 N N . TRP A 1 86 ? -7.720 7.583 7.049 1.00 87.56 86 TRP A N 1
ATOM 675 C CA . TRP A 1 86 ? -7.265 7.574 5.658 1.00 87.56 86 TRP A CA 1
ATOM 676 C C . TRP A 1 86 ? -5.909 8.258 5.496 1.00 87.56 86 TRP A C 1
ATOM 678 O O . TRP A 1 86 ? -5.048 7.721 4.801 1.00 87.56 86 TRP A O 1
ATOM 688 N N . THR A 1 87 ? -5.694 9.396 6.160 1.00 89.06 87 THR A N 1
ATOM 689 C CA . THR A 1 87 ? -4.398 10.083 6.153 1.00 89.06 87 THR A CA 1
ATOM 690 C C . THR A 1 87 ? -3.294 9.172 6.681 1.00 89.06 87 THR A C 1
ATOM 692 O O . THR A 1 87 ? -2.283 9.018 6.006 1.00 89.06 87 THR A O 1
ATOM 695 N N . THR A 1 88 ? -3.504 8.479 7.805 1.00 88.19 88 THR A N 1
ATOM 696 C CA . THR A 1 88 ? -2.518 7.520 8.335 1.00 88.19 88 THR A CA 1
ATOM 697 C C . THR A 1 88 ? -2.214 6.388 7.350 1.00 88.19 88 THR A C 1
ATOM 699 O O . THR A 1 88 ? -1.055 6.023 7.168 1.00 88.19 88 THR A O 1
ATOM 702 N N . ILE A 1 89 ? -3.229 5.831 6.680 1.00 90.19 89 ILE A N 1
ATOM 703 C CA . ILE A 1 89 ? -3.029 4.785 5.661 1.00 90.19 89 ILE A CA 1
ATOM 704 C C . ILE A 1 89 ? -2.177 5.310 4.496 1.00 90.19 89 ILE A C 1
ATOM 706 O O . ILE A 1 89 ? -1.253 4.629 4.049 1.00 90.19 89 ILE A O 1
ATOM 710 N N . LEU A 1 90 ? -2.466 6.520 4.014 1.00 89.12 90 LEU A N 1
ATOM 711 C CA . LEU A 1 90 ? -1.718 7.148 2.925 1.00 89.12 90 LEU A CA 1
ATOM 712 C C . LEU A 1 90 ? -0.288 7.524 3.339 1.00 89.12 90 LEU A C 1
ATOM 714 O O . LEU A 1 90 ? 0.625 7.371 2.536 1.00 89.12 90 LEU A O 1
ATOM 718 N N . GLU A 1 91 ? -0.066 7.954 4.579 1.00 88.94 91 GLU A N 1
ATOM 719 C CA . GLU A 1 91 ? 1.275 8.233 5.107 1.00 88.94 91 GLU A CA 1
ATOM 720 C C . GLU A 1 91 ? 2.147 6.976 5.136 1.00 88.94 91 GLU A C 1
ATOM 722 O O . GLU A 1 91 ? 3.285 7.019 4.678 1.00 88.94 91 GLU A O 1
ATOM 727 N N . ILE A 1 92 ? 1.606 5.832 5.580 1.00 88.50 92 ILE A N 1
ATOM 728 C CA . ILE A 1 92 ? 2.333 4.548 5.547 1.00 88.50 92 ILE A CA 1
ATOM 729 C C . ILE A 1 92 ? 2.789 4.230 4.119 1.00 88.50 92 ILE A C 1
ATOM 731 O O . ILE A 1 92 ? 3.919 3.796 3.902 1.00 88.50 92 ILE A O 1
ATOM 735 N N . LEU A 1 93 ? 1.910 4.456 3.146 1.00 87.31 93 LEU A N 1
ATOM 736 C CA . LEU A 1 93 ? 2.192 4.252 1.732 1.00 87.31 93 LEU A CA 1
ATOM 737 C C . LEU A 1 93 ? 3.279 5.202 1.203 1.00 87.31 93 LEU A C 1
ATOM 739 O O . LEU A 1 93 ? 4.170 4.755 0.483 1.00 87.31 93 LEU A O 1
ATOM 743 N N . VAL A 1 94 ? 3.252 6.479 1.586 1.00 86.62 94 VAL A N 1
ATOM 744 C CA . VAL A 1 94 ? 4.302 7.449 1.233 1.00 86.62 94 VAL A CA 1
ATOM 745 C C . VAL A 1 94 ? 5.650 7.038 1.830 1.00 86.62 94 VAL A C 1
ATOM 747 O O . VAL A 1 94 ? 6.641 7.011 1.106 1.00 86.62 94 VAL A O 1
ATOM 750 N N . CYS A 1 95 ? 5.687 6.589 3.089 1.00 84.88 95 CYS A N 1
ATOM 751 C CA . CYS A 1 95 ? 6.925 6.116 3.714 1.00 84.88 95 CYS A CA 1
ATOM 752 C C . CYS A 1 95 ? 7.574 4.944 2.959 1.00 84.88 95 CYS A C 1
ATOM 754 O O . CYS A 1 95 ? 8.796 4.815 2.967 1.00 84.88 95 CYS A O 1
ATOM 756 N N . ILE A 1 96 ? 6.790 4.085 2.294 1.00 81.38 96 ILE A N 1
ATOM 757 C CA . ILE A 1 96 ? 7.340 3.008 1.453 1.00 81.38 96 ILE A CA 1
ATOM 758 C C . ILE A 1 96 ? 8.124 3.583 0.264 1.00 81.38 96 ILE A C 1
ATOM 760 O O . ILE A 1 96 ? 9.151 3.012 -0.104 1.00 81.38 96 ILE A O 1
ATOM 764 N N . GLN A 1 97 ? 7.666 4.695 -0.321 1.00 78.69 97 GLN A N 1
ATOM 765 C CA . GLN A 1 97 ? 8.389 5.382 -1.397 1.00 78.69 97 GLN A CA 1
ATOM 766 C C . GLN A 1 97 ? 9.685 6.003 -0.857 1.00 78.69 97 GLN A C 1
ATOM 768 O O . GLN A 1 97 ? 10.761 5.771 -1.406 1.00 78.69 97 GLN A O 1
ATOM 773 N N . ASP A 1 98 ? 9.602 6.698 0.280 1.00 79.19 98 ASP A N 1
ATOM 774 C CA . ASP A 1 98 ? 10.750 7.388 0.880 1.00 79.19 98 ASP A CA 1
ATOM 775 C C . ASP A 1 98 ? 11.865 6.412 1.303 1.00 79.19 98 ASP A C 1
ATOM 777 O O . ASP A 1 98 ? 13.051 6.709 1.159 1.00 79.19 98 ASP A O 1
ATOM 781 N N . LEU A 1 99 ? 11.521 5.205 1.772 1.00 72.56 99 LEU A N 1
ATOM 782 C CA . LEU A 1 99 ? 12.508 4.182 2.147 1.00 72.56 99 LEU A CA 1
ATOM 783 C C . LEU A 1 99 ? 13.414 3.762 0.982 1.00 72.56 99 LEU A C 1
ATOM 785 O O . LEU A 1 99 ? 14.588 3.452 1.200 1.00 72.56 99 LEU A O 1
ATOM 789 N N . ALA A 1 100 ? 12.888 3.731 -0.242 1.00 67.94 100 ALA A N 1
ATOM 790 C CA . ALA A 1 100 ? 13.682 3.404 -1.419 1.00 67.94 100 ALA A CA 1
ATOM 791 C C . ALA A 1 100 ? 14.609 4.557 -1.823 1.00 67.94 100 ALA A C 1
ATOM 793 O O . ALA A 1 100 ? 15.730 4.304 -2.257 1.00 67.94 100 ALA A O 1
ATOM 794 N N . GLU A 1 101 ? 14.176 5.806 -1.638 1.00 65.69 101 GLU A N 1
ATOM 795 C CA . GLU A 1 101 ? 15.006 6.992 -1.878 1.00 65.69 101 GLU A CA 1
ATOM 796 C C . GLU A 1 101 ? 16.134 7.118 -0.838 1.00 65.69 101 GLU A C 1
ATOM 798 O O . GLU A 1 101 ? 17.260 7.486 -1.172 1.00 65.69 101 GLU A O 1
ATOM 803 N N . MET A 1 102 ? 15.862 6.764 0.423 1.00 65.50 102 MET A N 1
ATOM 804 C CA . MET A 1 102 ? 16.819 6.893 1.529 1.00 65.50 102 MET A CA 1
ATOM 805 C C . MET A 1 102 ? 17.867 5.772 1.594 1.00 65.50 102 MET A C 1
ATOM 807 O O . MET A 1 102 ? 18.888 5.944 2.262 1.00 65.50 102 MET A O 1
ATOM 811 N N . ASN A 1 103 ? 17.650 4.630 0.931 1.00 69.56 103 ASN A N 1
ATOM 812 C CA . ASN A 1 103 ? 18.594 3.510 0.924 1.00 69.56 103 ASN A CA 1
ATOM 813 C C . ASN A 1 103 ? 19.127 3.227 -0.499 1.00 69.56 103 ASN A C 1
ATOM 815 O O . ASN A 1 103 ? 18.460 2.551 -1.288 1.00 69.56 103 ASN A O 1
ATOM 819 N N . PRO A 1 104 ? 20.365 3.657 -0.823 1.00 68.25 104 PRO A N 1
ATOM 820 C CA . PRO A 1 104 ? 20.973 3.443 -2.138 1.00 68.25 104 PRO A CA 1
ATOM 821 C C . PRO A 1 104 ? 21.079 1.971 -2.565 1.00 68.25 104 PRO A C 1
ATOM 823 O O . PRO A 1 104 ? 21.070 1.679 -3.761 1.00 68.25 104 PRO A O 1
ATOM 826 N N . GLU A 1 105 ? 21.186 1.030 -1.622 1.00 72.56 105 GLU A N 1
ATOM 827 C CA . GLU A 1 105 ? 21.216 -0.406 -1.929 1.00 72.56 105 GLU A CA 1
ATOM 828 C C . GLU A 1 105 ? 19.841 -0.912 -2.365 1.00 72.56 105 GLU A C 1
ATOM 830 O O . GLU A 1 105 ? 19.746 -1.671 -3.329 1.00 72.56 105 GLU A O 1
ATOM 835 N N . MET A 1 106 ? 18.774 -0.431 -1.719 1.00 66.81 106 MET A N 1
ATOM 836 C CA . MET A 1 106 ? 17.398 -0.715 -2.133 1.00 66.81 106 MET A CA 1
ATOM 837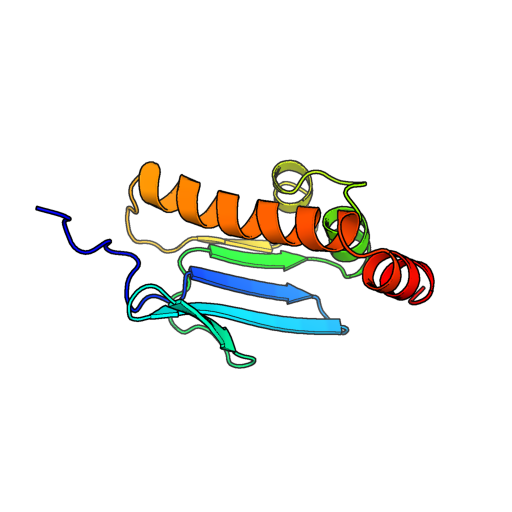 C C . MET A 1 106 ? 17.127 -0.146 -3.523 1.00 66.81 106 MET A C 1
ATOM 839 O O . MET A 1 106 ? 16.594 -0.851 -4.375 1.00 66.81 106 MET A O 1
ATOM 843 N N . TRP A 1 107 ? 17.554 1.090 -3.789 1.00 66.19 107 TRP A N 1
ATOM 844 C CA . TRP A 1 107 ? 17.438 1.693 -5.117 1.00 66.19 107 TRP A CA 1
ATOM 845 C C . TRP A 1 107 ? 18.111 0.836 -6.201 1.00 66.19 107 TRP A C 1
ATOM 847 O O . TRP A 1 107 ? 17.488 0.489 -7.206 1.00 66.19 107 TRP A O 1
ATOM 857 N N . ARG A 1 108 ? 19.364 0.418 -5.970 1.00 69.12 108 ARG A N 1
ATOM 858 C CA . ARG A 1 108 ? 20.125 -0.440 -6.898 1.00 69.12 108 ARG A CA 1
ATOM 859 C C . ARG A 1 108 ? 19.495 -1.818 -7.095 1.00 69.12 108 ARG A C 1
ATOM 861 O O . ARG A 1 108 ? 19.473 -2.324 -8.218 1.00 69.12 108 ARG A O 1
ATOM 868 N N . PHE A 1 109 ? 18.979 -2.428 -6.029 1.00 72.38 109 PHE A N 1
ATOM 869 C CA . PHE A 1 109 ? 18.252 -3.694 -6.110 1.00 72.38 109 PHE A CA 1
ATOM 870 C C . PHE A 1 109 ? 17.039 -3.560 -7.038 1.00 72.38 109 PHE A C 1
ATOM 872 O O . PHE A 1 109 ? 16.868 -4.341 -7.973 1.00 72.38 109 PHE A O 1
ATOM 879 N N . TRP A 1 110 ? 16.243 -2.507 -6.851 1.00 67.75 110 TRP A N 1
ATOM 880 C CA . TRP A 1 110 ? 15.068 -2.274 -7.678 1.00 67.75 110 TRP A CA 1
ATOM 881 C C . TRP A 1 110 ? 15.417 -1.948 -9.128 1.00 67.75 110 TRP A C 1
ATOM 883 O O . TRP A 1 110 ? 14.718 -2.418 -10.018 1.00 67.75 110 TRP A O 1
ATOM 893 N N . GLU A 1 111 ? 16.488 -1.204 -9.411 1.00 68.75 111 GLU A N 1
ATOM 894 C CA . GLU A 1 111 ? 16.915 -0.945 -10.792 1.00 68.75 111 GLU A CA 1
ATOM 895 C C . GLU A 1 111 ? 17.327 -2.220 -11.536 1.00 68.75 111 GLU A C 1
ATOM 897 O O . GLU A 1 111 ? 16.928 -2.395 -12.689 1.00 68.75 111 GLU A O 1
ATOM 902 N N . THR A 1 112 ? 18.050 -3.123 -10.869 1.00 71.12 112 THR A N 1
ATOM 903 C CA . THR A 1 112 ? 18.635 -4.332 -11.477 1.00 71.12 112 THR A CA 1
ATOM 904 C C . THR A 1 112 ? 17.653 -5.494 -11.651 1.00 71.12 112 THR A C 1
ATOM 906 O O . THR A 1 112 ? 17.843 -6.304 -12.557 1.00 71.12 112 THR A O 1
ATOM 909 N N . CYS A 1 113 ? 16.574 -5.563 -10.865 1.00 60.34 113 CYS A N 1
ATOM 910 C CA . CYS A 1 113 ? 15.461 -6.488 -11.102 1.00 60.34 113 CYS A CA 1
ATOM 911 C C . CYS A 1 113 ? 14.564 -5.962 -12.239 1.00 60.34 113 CYS A C 1
ATOM 913 O O . CYS A 1 113 ? 13.571 -5.270 -11.987 1.00 60.34 113 CYS A O 1
ATOM 915 N N . GLY A 1 114 ? 14.983 -6.189 -13.488 1.00 51.84 114 GLY A N 1
ATOM 916 C CA . GLY A 1 114 ? 14.265 -5.866 -14.729 1.00 51.84 114 GLY A CA 1
ATOM 917 C C . GLY A 1 114 ? 13.495 -7.050 -15.285 1.00 51.84 114 GLY A C 1
ATOM 918 O O . GLY A 1 114 ? 14.097 -8.141 -15.359 1.00 51.84 114 GLY A O 1
#